Protein AF-A0A0C2DQD8-F1 (afdb_monomer)

Organism: NCBI:txid51022

pLDDT: mean 72.35, std 14.94, range [28.02, 87.94]

Foldseek 3Di:
DPVVVVLVVVVVVLVVVLVLVQLCVVLVVQHFFKWKAWPVVSDIDTDPDDCVRCVVVDDDPPPPDPTDMDMDGDPQRCDPPPAWDKDWDWDADDPGKTKIWIWIDHPPDDIDIDIDIPDPDDDD

InterPro domains:
  IPR003609 PAN/Apple domain [PF00024] (16-76)

Nearest PDB structures (foldseek):
  6v8i-assembly1_FH  TM=5.985E-01  e=4.732E+00  Dubowvirus dv80alpha
  8igd-assembly2_B  TM=4.984E-01  e=1.723E+00  Arabidopsis thaliana
  5efv-assembly1_A  TM=6.093E-01  e=7.611E+00  Dubowvirus dv11
  5efv-assembly1_B  TM=6.100E-01  e=7.611E+00  Dubowvirus dv11

Mean predicted aligned error: 11.31 Å

Solvent-accessible surface area (backbone atoms only — not comparable to full-atom values): 7629 Å² total; per-residue (Å²): 144,64,65,71,64,56,52,55,52,50,54,51,52,52,53,50,49,43,53,48,54,32,60,51,31,48,79,76,72,42,66,38,26,19,36,37,40,32,74,91,75,78,42,66,49,70,32,71,52,38,64,87,80,45,48,91,80,60,75,75,84,54,99,82,65,94,70,70,67,49,78,46,74,44,70,74,80,67,64,83,71,90,61,54,55,76,47,80,45,82,44,77,46,90,92,76,18,44,31,39,39,37,42,40,38,35,84,96,51,79,69,46,75,43,78,48,74,45,78,73,76,77,84,127

Secondary structure (DSSP, 8-state):
--HHHHHHHHHHHHHHHHHHHHHHTTTTT----EEEEETTTTEEEEES--TTT-GGG-----TT-S---EEEE-TTSS--GGGEEEEEEEEE-TTS-EEEEEEEEETTSPPEEEEEE-------

Radius of gyration: 17.54 Å; Cα contacts (8 Å, |Δi|>4): 173; chains: 1; bounding box: 51×31×49 Å

Sequence (124 aa):
MLVFWSELSAFQLFKDECLRVCLSALIRGSRCKSAMHIPGDDQCVISDQDQLSRPDLFVENDAHNTFTVNYFRNTCVDPPQKEGGRLEARLTGFRGGEGILELAQKKGQNPKLLAIMTGLQENK

Structure (mmCIF, N/CA/C/O backbone):
data_AF-A0A0C2DQD8-F1
#
_entry.id   AF-A0A0C2DQD8-F1
#
loop_
_atom_site.group_PDB
_atom_site.id
_atom_site.type_symbol
_atom_site.label_atom_id
_atom_site.label_alt_id
_atom_site.label_comp_id
_atom_site.label_asym_id
_atom_site.label_entity_id
_atom_site.label_seq_id
_atom_site.pdbx_PDB_ins_code
_a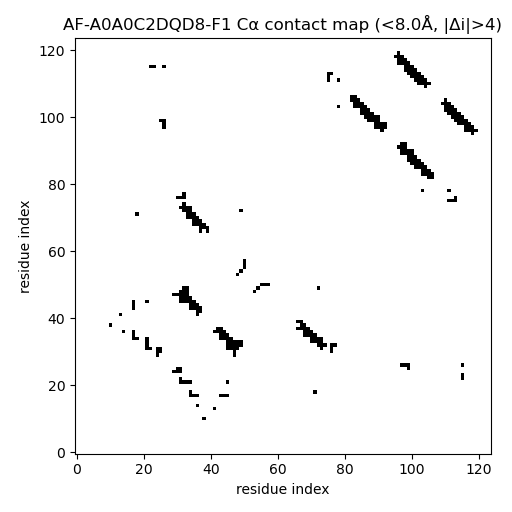tom_site.Cartn_x
_atom_site.Cartn_y
_atom_site.Cartn_z
_atom_site.occupancy
_atom_site.B_iso_or_eq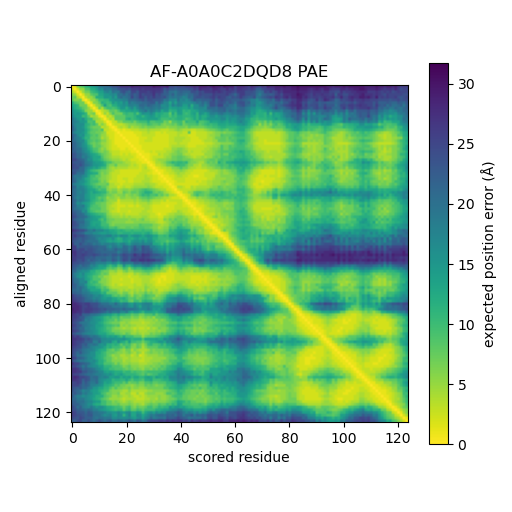uiv
_atom_site.auth_seq_id
_atom_site.auth_comp_id
_atom_site.auth_asym_id
_atom_site.auth_atom_id
_atom_site.pdbx_PDB_model_num
ATOM 1 N N . MET A 1 1 ? 13.982 21.122 -27.698 1.00 32.38 1 MET A N 1
ATOM 2 C CA . MET A 1 1 ? 13.935 21.163 -26.221 1.00 32.38 1 MET A CA 1
ATOM 3 C C . MET A 1 1 ? 12.550 20.695 -25.769 1.00 32.38 1 MET A C 1
ATOM 5 O O . MET A 1 1 ? 11.703 21.518 -25.473 1.00 32.38 1 MET A O 1
ATOM 9 N N . LEU A 1 2 ? 12.277 19.386 -25.844 1.00 36.16 2 LEU A N 1
ATOM 10 C CA . LEU A 1 2 ? 10.973 18.779 -25.492 1.00 36.16 2 LEU A CA 1
ATOM 11 C C . LEU A 1 2 ? 11.110 17.430 -24.753 1.00 36.16 2 LEU A C 1
ATOM 13 O O . LEU A 1 2 ? 10.143 16.967 -24.168 1.00 36.16 2 LEU A O 1
ATOM 17 N N . VAL A 1 3 ? 12.305 16.826 -24.729 1.00 38.34 3 VAL A N 1
ATOM 18 C CA . VAL A 1 3 ? 12.534 15.467 -24.195 1.00 38.34 3 VAL A CA 1
ATOM 19 C C . VAL A 1 3 ? 12.410 15.408 -22.661 1.00 38.34 3 VAL A C 1
ATOM 21 O O . VAL A 1 3 ? 11.874 14.452 -22.113 1.00 38.34 3 VAL A O 1
ATOM 24 N N . PHE A 1 4 ? 12.773 16.494 -21.972 1.00 30.77 4 PHE A N 1
ATOM 25 C CA . PHE A 1 4 ? 12.810 16.545 -20.504 1.00 30.77 4 PHE A CA 1
ATOM 26 C C . PHE A 1 4 ? 11.422 16.481 -19.836 1.00 30.77 4 PHE A C 1
ATOM 28 O O . PHE A 1 4 ? 11.287 15.961 -18.734 1.00 30.77 4 PHE A O 1
ATOM 35 N N . TRP A 1 5 ? 10.371 16.994 -20.488 1.00 28.02 5 TRP A N 1
ATOM 36 C CA . TRP A 1 5 ? 9.011 16.995 -19.924 1.00 28.02 5 TRP A CA 1
ATOM 37 C C . TRP A 1 5 ? 8.295 15.647 -20.107 1.00 28.02 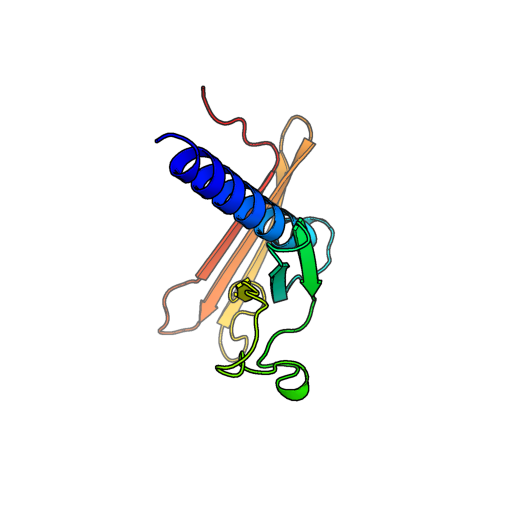5 TRP A C 1
ATOM 39 O O . TRP A 1 5 ? 7.511 15.240 -19.247 1.00 28.02 5 TRP A O 1
ATOM 49 N N . SER A 1 6 ? 8.583 14.925 -21.195 1.00 37.53 6 SER A N 1
ATOM 50 C CA . SER A 1 6 ? 8.069 13.567 -21.419 1.00 37.53 6 SER A CA 1
ATOM 51 C C . SER A 1 6 ? 8.717 12.534 -20.491 1.00 37.53 6 SER A C 1
ATOM 53 O O . SER A 1 6 ? 8.029 11.651 -19.992 1.00 37.53 6 SER A O 1
ATOM 55 N N . GLU A 1 7 ? 10.014 12.668 -20.199 1.00 38.47 7 GLU A N 1
ATOM 56 C CA . GLU A 1 7 ? 10.722 11.764 -19.277 1.00 38.47 7 GLU A CA 1
ATOM 57 C C . GLU A 1 7 ? 10.263 11.952 -17.824 1.00 38.47 7 GLU A C 1
ATOM 59 O O . GLU A 1 7 ? 10.029 10.972 -17.123 1.00 38.47 7 GLU A O 1
ATOM 64 N N . LEU A 1 8 ? 10.036 13.196 -17.386 1.00 46.91 8 LEU A N 1
ATOM 65 C CA . LEU A 1 8 ? 9.489 13.497 -16.055 1.00 46.91 8 LEU A CA 1
ATOM 66 C C . LEU A 1 8 ? 8.073 12.938 -15.849 1.00 46.91 8 LEU A C 1
ATOM 68 O O . LEU A 1 8 ? 7.757 12.444 -14.768 1.00 46.91 8 LEU A O 1
ATOM 72 N N . SER A 1 9 ? 7.222 12.999 -16.877 1.00 47.94 9 SER A N 1
ATOM 73 C CA . SER A 1 9 ? 5.855 12.468 -16.805 1.00 47.94 9 SER A CA 1
ATOM 74 C C . SER A 1 9 ? 5.825 10.940 -16.842 1.00 47.94 9 SER A C 1
ATOM 76 O O . SER A 1 9 ? 5.088 10.351 -16.057 1.00 47.94 9 SER A O 1
ATOM 78 N N . ALA A 1 10 ? 6.665 10.293 -17.656 1.00 53.72 10 ALA A N 1
ATOM 79 C CA . ALA A 1 10 ? 6.822 8.836 -17.652 1.00 53.72 10 ALA A CA 1
ATOM 80 C C . ALA A 1 10 ? 7.391 8.318 -16.319 1.00 53.72 10 ALA A C 1
ATOM 82 O O . ALA A 1 10 ? 6.857 7.369 -15.749 1.00 53.72 10 ALA A O 1
ATOM 83 N N . PHE A 1 11 ? 8.406 8.991 -15.771 1.00 49.75 11 PHE A N 1
ATOM 84 C CA . PHE A 1 11 ? 9.000 8.663 -14.473 1.00 49.75 11 PHE A CA 1
ATOM 85 C C . PHE A 1 11 ? 7.993 8.783 -13.318 1.00 49.75 11 PHE A C 1
ATOM 87 O O . PHE A 1 11 ? 7.959 7.937 -12.421 1.00 49.75 11 PHE A O 1
ATOM 94 N N . GLN A 1 12 ? 7.143 9.814 -13.345 1.00 58.09 12 GLN A N 1
ATOM 95 C CA . GLN A 1 12 ? 6.067 9.986 -12.370 1.00 58.09 12 GLN A CA 1
ATOM 96 C C . GLN A 1 12 ? 4.993 8.893 -12.525 1.00 58.09 12 GLN A C 1
ATOM 98 O O . GLN A 1 12 ? 4.597 8.295 -11.527 1.00 58.09 12 GLN A O 1
ATOM 103 N N . LEU A 1 13 ? 4.595 8.569 -13.762 1.00 58.72 13 LEU A N 1
ATOM 104 C CA . LEU A 1 13 ? 3.618 7.515 -14.055 1.00 58.72 13 LEU A CA 1
ATOM 105 C C . LEU A 1 13 ? 4.086 6.146 -13.535 1.00 58.72 13 LEU A C 1
ATOM 107 O O . LEU A 1 13 ? 3.322 5.429 -12.895 1.00 58.72 13 LEU A O 1
ATOM 111 N N . PHE A 1 14 ? 5.355 5.800 -13.766 1.00 61.06 14 PHE A N 1
ATOM 112 C CA . PHE A 1 14 ? 5.912 4.495 -13.399 1.00 61.06 14 PHE A CA 1
ATOM 113 C C . PHE A 1 14 ? 6.074 4.333 -11.883 1.00 61.06 14 PHE A C 1
ATOM 115 O O . PHE A 1 14 ? 5.777 3.284 -11.304 1.00 61.06 14 PHE A O 1
ATOM 122 N N . LYS A 1 15 ? 6.470 5.417 -11.206 1.00 70.75 15 LYS A N 1
ATOM 123 C CA . LYS A 1 15 ? 6.452 5.504 -9.743 1.00 70.75 15 LYS A CA 1
ATOM 124 C C . LYS A 1 15 ? 5.043 5.266 -9.190 1.00 70.75 15 LYS A C 1
ATOM 126 O O . LYS A 1 15 ? 4.887 4.502 -8.233 1.00 70.75 15 LYS A O 1
ATOM 131 N N . ASP A 1 16 ? 4.036 5.896 -9.786 1.00 76.25 16 ASP A N 1
ATOM 132 C CA . ASP A 1 16 ? 2.646 5.765 -9.355 1.00 76.25 16 ASP A CA 1
ATOM 133 C C . ASP A 1 16 ? 2.114 4.343 -9.604 1.00 76.25 16 ASP A C 1
ATOM 135 O O . ASP A 1 16 ? 1.400 3.796 -8.761 1.00 76.25 16 ASP A O 1
ATOM 139 N N . GLU A 1 17 ? 2.534 3.679 -10.685 1.00 81.88 17 GLU A N 1
ATOM 140 C CA . GLU A 1 17 ? 2.215 2.269 -10.926 1.00 81.88 17 GLU A CA 1
ATOM 141 C C . GLU A 1 17 ? 2.841 1.330 -9.890 1.00 81.88 17 GLU A C 1
ATOM 143 O O . GLU A 1 17 ? 2.141 0.470 -9.347 1.00 81.88 17 GLU A O 1
ATOM 148 N N . CYS A 1 18 ? 4.121 1.515 -9.559 1.00 84.50 18 CYS A N 1
ATOM 149 C CA . CYS A 1 18 ? 4.808 0.700 -8.556 1.00 84.50 18 CYS A CA 1
ATOM 150 C C . CYS A 1 18 ? 4.138 0.821 -7.174 1.00 84.50 18 CYS A C 1
ATOM 152 O O . CYS A 1 18 ? 3.850 -0.178 -6.502 1.00 84.50 18 CYS A O 1
ATOM 154 N N . LEU A 1 19 ? 3.790 2.050 -6.782 1.00 83.62 19 LEU A N 1
ATOM 155 C CA . LEU A 1 19 ? 3.034 2.322 -5.559 1.00 83.62 19 LEU A CA 1
ATOM 156 C C . LEU A 1 19 ? 1.630 1.712 -5.605 1.00 83.62 19 LEU A C 1
ATOM 158 O O . LEU A 1 19 ? 1.194 1.094 -4.630 1.00 83.62 19 LEU A O 1
ATOM 162 N N . ARG A 1 20 ? 0.928 1.827 -6.736 1.00 84.50 20 ARG A N 1
ATOM 163 C CA . ARG A 1 20 ? -0.409 1.255 -6.921 1.00 84.50 20 ARG A CA 1
ATOM 164 C C . ARG A 1 20 ? -0.401 -0.260 -6.756 1.00 84.50 20 ARG A C 1
ATOM 166 O O . ARG A 1 20 ? -1.289 -0.793 -6.090 1.00 84.50 20 ARG A O 1
ATOM 173 N N . VAL A 1 21 ? 0.587 -0.956 -7.321 1.00 85.69 21 VAL A N 1
ATOM 174 C CA . VAL A 1 21 ? 0.732 -2.415 -7.183 1.00 85.69 21 VAL A CA 1
ATOM 175 C C . VAL A 1 21 ? 0.982 -2.798 -5.724 1.00 85.69 21 VAL A C 1
ATOM 177 O O . VAL A 1 21 ? 0.304 -3.686 -5.205 1.00 85.69 21 VAL A O 1
ATOM 180 N N . CYS A 1 22 ? 1.883 -2.086 -5.042 1.00 87.75 22 CYS A N 1
ATOM 181 C CA . CYS A 1 22 ? 2.152 -2.281 -3.618 1.00 87.75 22 CYS A CA 1
ATOM 182 C C . CYS A 1 22 ? 0.882 -2.114 -2.762 1.00 87.75 22 CYS A C 1
ATOM 184 O O . CYS A 1 22 ? 0.547 -2.990 -1.967 1.00 87.75 22 CYS A O 1
ATOM 186 N N . LEU A 1 23 ? 0.118 -1.035 -2.953 1.00 85.12 23 LEU A N 1
ATOM 187 C CA . LEU A 1 23 ? -1.118 -0.791 -2.199 1.00 85.12 23 LEU A CA 1
ATOM 188 C C . LEU A 1 23 ? -2.211 -1.822 -2.522 1.00 85.12 23 LEU A C 1
ATOM 190 O O . LEU A 1 23 ? -2.889 -2.318 -1.623 1.00 85.12 23 LEU A O 1
ATOM 194 N N . SER A 1 24 ? -2.344 -2.208 -3.791 1.00 83.81 24 SER A N 1
ATOM 195 C CA . SER A 1 24 ? -3.346 -3.187 -4.237 1.00 83.81 24 SER A CA 1
ATOM 196 C C . SER A 1 24 ? -3.107 -4.591 -3.677 1.00 83.81 24 SER A C 1
ATOM 198 O O . SER A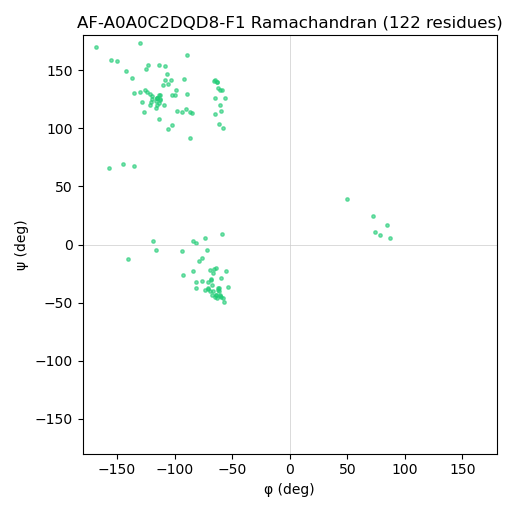 1 24 ? -4.047 -5.383 -3.600 1.00 83.81 24 SER A O 1
ATOM 200 N N . ALA A 1 25 ? -1.881 -4.906 -3.248 1.00 84.44 25 ALA A N 1
ATOM 201 C CA . ALA A 1 25 ? -1.570 -6.156 -2.559 1.00 84.44 25 ALA A CA 1
ATOM 202 C C . ALA A 1 25 ? -2.481 -6.370 -1.335 1.00 84.44 25 ALA A C 1
ATOM 204 O O . ALA A 1 25 ? -2.950 -7.487 -1.108 1.00 84.44 25 ALA A O 1
ATOM 205 N N . LEU A 1 26 ? -2.829 -5.288 -0.621 1.00 82.81 26 LEU A N 1
ATOM 206 C CA . LEU A 1 26 ? -3.661 -5.358 0.582 1.00 82.81 26 LEU A CA 1
ATOM 207 C C . LEU A 1 26 ? -5.060 -5.906 0.284 1.00 82.81 26 LEU A C 1
ATOM 209 O O . LEU A 1 26 ? -5.580 -6.705 1.060 1.00 82.81 26 LEU A O 1
ATOM 213 N N . ILE A 1 27 ? -5.636 -5.542 -0.866 1.00 80.38 27 ILE A N 1
ATOM 214 C CA . ILE A 1 27 ? -6.937 -6.056 -1.327 1.00 80.38 27 ILE A CA 1
ATOM 215 C C . ILE A 1 27 ? -6.877 -7.572 -1.531 1.00 80.38 27 ILE A C 1
ATOM 217 O O . ILE A 1 27 ? -7.808 -8.290 -1.180 1.00 80.38 27 ILE A O 1
ATOM 221 N N . ARG A 1 28 ? -5.742 -8.073 -2.025 1.00 80.25 28 ARG A N 1
ATOM 222 C CA . ARG A 1 28 ? -5.498 -9.501 -2.271 1.00 80.25 28 ARG A CA 1
ATOM 223 C C . ARG A 1 28 ? -5.082 -10.273 -1.013 1.00 80.25 28 ARG A C 1
ATOM 225 O O . ARG A 1 28 ? -4.827 -11.470 -1.094 1.00 80.25 28 ARG A O 1
ATOM 232 N N . GLY A 1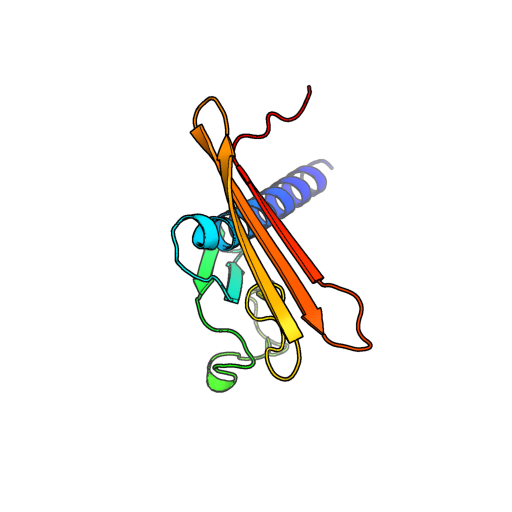 29 ? -5.009 -9.607 0.141 1.00 76.12 29 GLY A N 1
ATOM 233 C CA . GLY A 1 29 ? -4.654 -10.213 1.424 1.00 76.12 29 GLY A CA 1
ATOM 234 C C . GLY A 1 29 ? -3.154 -10.282 1.718 1.00 76.12 29 GLY A C 1
ATOM 235 O O . GLY A 1 29 ? -2.777 -10.837 2.749 1.00 76.12 29 GLY A O 1
ATOM 236 N N . SER A 1 30 ? -2.293 -9.708 0.873 1.00 81.25 30 SER A N 1
ATOM 237 C CA . SER A 1 30 ? -0.857 -9.581 1.143 1.00 81.25 30 SER A CA 1
ATOM 238 C C . SER A 1 30 ? -0.503 -8.155 1.566 1.00 81.25 30 SER A C 1
ATOM 240 O O . SER A 1 30 ? -1.048 -7.174 1.071 1.00 81.25 30 SER A O 1
ATOM 242 N N . ARG A 1 31 ? 0.407 -8.000 2.530 1.00 83.44 31 ARG A N 1
ATOM 243 C CA . ARG A 1 31 ? 0.798 -6.672 3.025 1.00 83.44 31 ARG A CA 1
ATOM 244 C C . ARG A 1 31 ? 2.083 -6.236 2.350 1.00 83.44 31 ARG A C 1
ATOM 246 O O . ARG A 1 31 ? 3.126 -6.821 2.598 1.00 83.44 31 ARG A O 1
ATOM 253 N N . CYS A 1 32 ? 2.012 -5.179 1.555 1.00 87.25 32 CYS A N 1
ATOM 254 C CA . CYS A 1 32 ? 3.206 -4.499 1.079 1.00 87.25 32 CYS A CA 1
ATOM 255 C C . CYS A 1 32 ? 3.637 -3.444 2.107 1.00 87.25 32 CYS A C 1
ATOM 257 O O . CYS A 1 32 ? 2.904 -2.477 2.350 1.00 87.25 32 CYS A O 1
ATOM 259 N N . LYS A 1 33 ? 4.806 -3.641 2.726 1.00 87.19 33 LYS A N 1
ATOM 260 C CA . LYS A 1 33 ? 5.425 -2.684 3.657 1.00 87.19 33 LYS A CA 1
ATOM 261 C C . LYS A 1 33 ? 6.388 -1.734 2.952 1.00 87.19 33 LYS A C 1
ATOM 263 O O . LYS A 1 33 ? 6.562 -0.608 3.421 1.00 87.19 33 LYS A O 1
ATOM 268 N N . SER A 1 34 ? 6.976 -2.136 1.829 1.00 86.38 34 SER A N 1
ATOM 269 C CA . SER A 1 34 ? 7.844 -1.262 1.044 1.00 86.38 34 SER A CA 1
ATOM 270 C C . SER A 1 34 ? 7.839 -1.570 -0.452 1.00 86.38 34 SER A C 1
ATOM 272 O O . SER A 1 34 ? 7.487 -2.670 -0.875 1.00 86.38 34 SER A O 1
ATOM 274 N N . ALA A 1 35 ? 8.218 -0.573 -1.250 1.00 87.06 35 ALA A N 1
ATOM 275 C CA . ALA A 1 35 ? 8.395 -0.677 -2.690 1.00 87.06 35 ALA A CA 1
ATOM 276 C C . ALA A 1 35 ? 9.670 0.060 -3.122 1.00 87.06 35 ALA A C 1
ATOM 278 O O . ALA A 1 35 ? 10.002 1.113 -2.577 1.00 87.06 35 ALA A O 1
ATOM 279 N N . MET A 1 36 ? 10.374 -0.479 -4.110 1.00 84.38 36 MET A N 1
ATOM 280 C CA . MET A 1 36 ? 11.569 0.101 -4.713 1.00 84.38 36 MET A CA 1
ATOM 281 C C . MET A 1 36 ? 11.351 0.244 -6.212 1.00 84.38 36 MET A C 1
ATOM 283 O O . MET A 1 36 ? 10.938 -0.710 -6.867 1.00 84.38 36 MET A O 1
ATOM 287 N N . HIS A 1 37 ? 11.645 1.424 -6.748 1.00 82.56 37 HIS A N 1
ATOM 288 C CA . HIS A 1 37 ? 11.618 1.697 -8.179 1.00 82.56 37 HIS A CA 1
ATOM 289 C C . HIS A 1 37 ? 13.036 1.973 -8.686 1.00 82.56 37 HIS A C 1
ATOM 291 O O . HIS A 1 37 ? 13.693 2.903 -8.203 1.00 82.56 37 HIS A O 1
ATOM 297 N N . ILE A 1 38 ? 13.480 1.168 -9.653 1.00 81.06 38 ILE A N 1
ATOM 298 C CA . ILE A 1 38 ? 14.784 1.251 -10.318 1.00 81.06 38 ILE A CA 1
ATOM 299 C C . ILE A 1 38 ? 14.549 1.834 -11.721 1.00 81.06 38 ILE A C 1
ATOM 301 O O . ILE A 1 38 ? 14.155 1.093 -12.619 1.00 81.06 38 ILE A O 1
ATOM 305 N N . PRO A 1 39 ? 14.788 3.141 -11.937 1.00 71.12 39 PRO A N 1
ATOM 306 C CA . PRO A 1 39 ? 14.508 3.811 -13.207 1.00 71.12 39 PRO A CA 1
ATOM 307 C C . PRO A 1 39 ? 15.435 3.369 -14.341 1.00 71.12 39 PRO A C 1
ATOM 309 O O . PRO A 1 39 ? 15.108 3.566 -15.499 1.00 71.12 39 PRO A O 1
ATOM 312 N N . GLY A 1 40 ? 16.611 2.817 -14.020 1.00 72.12 40 GLY A N 1
ATOM 313 C CA . GLY A 1 40 ? 17.557 2.340 -15.032 1.00 72.12 40 GLY A CA 1
ATOM 314 C C . GLY A 1 40 ? 17.065 1.106 -15.793 1.00 72.12 40 GLY A C 1
ATOM 315 O O . GLY A 1 40 ? 17.401 0.955 -16.961 1.00 72.12 40 GLY A O 1
ATOM 316 N N . ASP A 1 41 ? 16.248 0.272 -15.142 1.00 72.50 41 ASP A N 1
ATOM 317 C CA . ASP A 1 41 ? 15.767 -1.008 -15.678 1.00 72.50 41 ASP A CA 1
ATOM 318 C C . ASP A 1 41 ? 14.231 -1.062 -15.8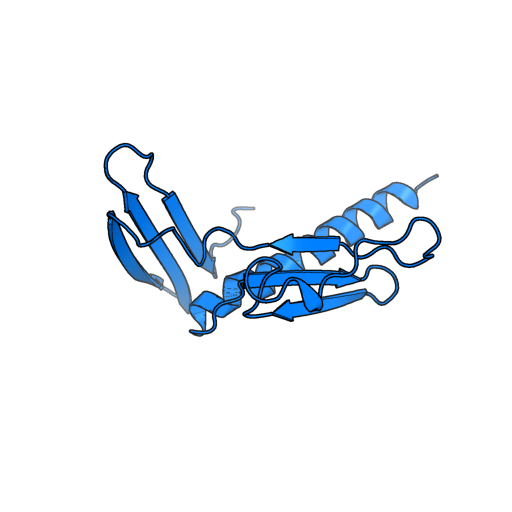09 1.00 72.50 41 ASP A C 1
ATOM 320 O O . ASP A 1 41 ? 13.682 -2.110 -16.147 1.00 72.50 41 ASP A O 1
ATOM 324 N N . ASP A 1 42 ? 13.527 0.036 -15.498 1.00 73.69 42 ASP A N 1
ATOM 325 C CA . ASP A 1 42 ? 12.059 0.102 -15.390 1.00 73.69 42 ASP A CA 1
ATOM 326 C C . ASP A 1 42 ? 11.474 -1.021 -14.507 1.00 73.69 42 ASP A C 1
ATOM 328 O O . ASP A 1 42 ? 10.431 -1.620 -14.788 1.00 73.69 42 ASP A O 1
ATOM 332 N N . GLN A 1 43 ? 12.165 -1.333 -13.404 1.00 79.88 43 GLN A N 1
ATOM 333 C CA . GLN A 1 43 ? 11.780 -2.406 -12.487 1.00 79.88 43 GLN A CA 1
ATOM 334 C C . GLN A 1 43 ? 11.179 -1.870 -11.187 1.00 79.88 43 GLN A C 1
ATOM 336 O O . GLN A 1 43 ? 11.679 -0.925 -10.570 1.00 79.88 43 GLN A O 1
ATOM 341 N N . CYS A 1 44 ? 10.108 -2.533 -10.742 1.00 84.69 44 CYS A N 1
ATOM 342 C CA . CYS A 1 44 ? 9.479 -2.321 -9.443 1.00 84.69 44 CYS A CA 1
ATOM 343 C C . CYS A 1 44 ? 9.618 -3.581 -8.585 1.00 84.69 44 CYS A C 1
ATOM 345 O O . CYS A 1 44 ? 9.203 -4.669 -8.988 1.00 84.69 44 CYS A O 1
ATOM 347 N N . VAL A 1 45 ? 10.156 -3.425 -7.378 1.00 84.88 45 VAL A N 1
ATOM 348 C CA . VAL A 1 45 ? 10.290 -4.497 -6.387 1.00 84.88 45 VAL A CA 1
ATOM 349 C C . VAL A 1 45 ? 9.425 -4.146 -5.183 1.00 84.88 45 VAL A C 1
ATOM 351 O O . VAL A 1 45 ? 9.628 -3.110 -4.559 1.00 84.88 45 VAL A O 1
ATOM 354 N N . ILE A 1 46 ? 8.457 -4.998 -4.845 1.00 87.75 46 ILE A N 1
ATOM 355 C CA . ILE A 1 46 ? 7.600 -4.839 -3.659 1.00 87.75 46 ILE A CA 1
ATOM 356 C C . ILE A 1 46 ? 7.981 -5.857 -2.583 1.00 87.75 46 ILE A C 1
ATOM 358 O O . ILE A 1 46 ? 8.378 -6.976 -2.900 1.00 87.75 46 ILE A O 1
ATOM 362 N N . SER A 1 47 ? 7.844 -5.482 -1.313 1.00 84.38 47 SER A N 1
ATOM 363 C CA . SER A 1 47 ? 8.212 -6.333 -0.180 1.00 84.38 47 SER A CA 1
ATOM 364 C C . SER A 1 47 ? 7.239 -6.194 0.992 1.00 84.38 47 SER A C 1
ATOM 366 O O . SER A 1 47 ? 6.655 -5.133 1.232 1.00 84.38 47 SER A O 1
ATOM 368 N N . ASP A 1 48 ? 7.077 -7.278 1.750 1.00 85.25 48 ASP A N 1
ATOM 369 C CA . ASP A 1 48 ? 6.362 -7.329 3.030 1.00 85.25 48 ASP A CA 1
ATOM 370 C C . ASP A 1 48 ? 7.244 -6.912 4.223 1.00 85.25 48 ASP A C 1
ATOM 372 O O . ASP A 1 48 ? 6.795 -6.907 5.373 1.00 85.25 48 ASP A O 1
ATOM 376 N N . GLN A 1 49 ? 8.483 -6.507 3.941 1.00 81.62 49 GLN A N 1
ATOM 377 C CA . GLN A 1 49 ? 9.463 -5.995 4.890 1.00 81.62 49 GLN A CA 1
ATOM 378 C C . GLN A 1 49 ? 9.769 -4.520 4.611 1.00 81.62 49 GLN A C 1
ATOM 380 O O . GLN A 1 49 ? 9.617 -4.023 3.496 1.00 81.62 49 GLN A O 1
ATOM 385 N N . ASP A 1 50 ? 10.194 -3.803 5.646 1.00 79.00 50 ASP A N 1
ATOM 386 C CA . ASP A 1 50 ? 10.721 -2.440 5.571 1.00 79.00 50 ASP A CA 1
ATOM 387 C C . ASP A 1 50 ? 12.063 -2.311 6.313 1.00 79.00 50 ASP A C 1
ATOM 389 O O . ASP A 1 50 ? 12.508 -3.227 7.013 1.00 79.00 50 ASP A O 1
ATOM 393 N N . GLN A 1 51 ? 12.684 -1.138 6.190 1.00 74.56 51 GLN A N 1
ATOM 394 C CA . GLN A 1 51 ? 13.944 -0.780 6.849 1.00 74.56 51 GLN A CA 1
ATOM 395 C C . GLN A 1 51 ? 13.923 -0.931 8.381 1.00 74.56 51 GLN A C 1
ATOM 397 O O . GLN A 1 51 ? 14.976 -1.088 8.986 1.00 74.56 51 GLN A O 1
ATOM 402 N N . LEU A 1 52 ? 12.752 -0.910 9.031 1.00 74.44 52 LEU A N 1
ATOM 403 C CA . LEU A 1 52 ? 12.664 -1.155 10.474 1.00 74.44 52 LE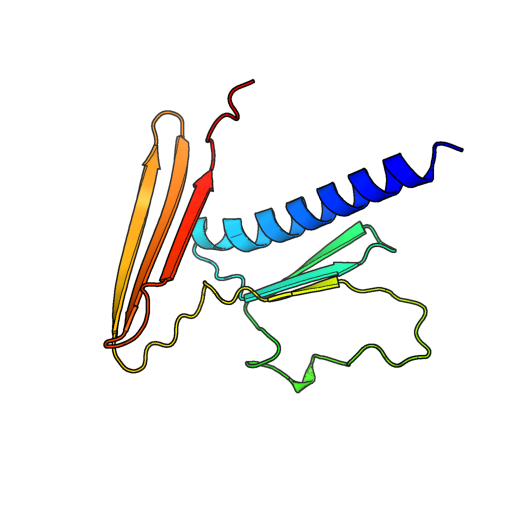U A CA 1
ATOM 404 C C . LEU A 1 52 ? 12.691 -2.649 10.794 1.00 74.44 52 LEU A C 1
ATOM 406 O O . LEU A 1 52 ? 13.263 -3.053 11.801 1.00 74.44 52 LEU A O 1
ATOM 410 N N . SER A 1 53 ? 12.050 -3.462 9.956 1.00 72.38 53 SER A N 1
ATOM 411 C CA . SER A 1 53 ? 12.006 -4.915 10.130 1.00 72.38 53 SER A CA 1
ATOM 412 C C . SER A 1 53 ? 13.307 -5.617 9.731 1.00 72.38 53 SER A C 1
ATOM 414 O O . SER A 1 53 ? 13.632 -6.655 10.304 1.00 72.38 53 SER A O 1
ATOM 416 N N . ARG A 1 54 ? 14.039 -5.071 8.751 1.00 67.94 54 ARG A N 1
ATOM 417 C CA . ARG A 1 54 ? 15.281 -5.638 8.207 1.00 67.94 54 ARG A CA 1
ATOM 418 C C . ARG A 1 54 ? 16.263 -4.528 7.815 1.00 67.94 54 ARG A C 1
ATOM 420 O O . ARG A 1 54 ? 16.502 -4.338 6.624 1.00 67.94 54 ARG A O 1
ATOM 427 N N . PRO A 1 55 ? 16.831 -3.790 8.785 1.00 68.62 55 PRO A N 1
ATOM 428 C CA . PRO A 1 55 ? 17.774 -2.706 8.497 1.00 68.62 55 PRO A CA 1
ATOM 429 C C . PRO A 1 55 ? 19.018 -3.198 7.740 1.00 68.62 55 PRO A C 1
ATOM 431 O O . PRO A 1 55 ? 19.561 -2.469 6.921 1.00 68.62 55 PRO A O 1
ATOM 434 N N . ASP A 1 56 ? 19.405 -4.459 7.939 1.00 61.91 56 ASP A N 1
ATOM 435 C CA . ASP A 1 56 ? 20.587 -5.108 7.353 1.00 61.91 56 ASP A CA 1
ATOM 436 C C . ASP A 1 56 ? 20.552 -5.231 5.818 1.00 61.91 56 ASP A C 1
ATOM 438 O O . ASP A 1 56 ? 21.585 -5.448 5.191 1.00 61.91 56 ASP A O 1
ATOM 442 N N . LEU A 1 57 ? 19.365 -5.138 5.208 1.00 62.31 57 LEU A N 1
ATOM 443 C CA . LEU A 1 57 ? 19.180 -5.222 3.754 1.00 62.31 57 LEU A CA 1
ATOM 444 C C . LEU A 1 57 ? 19.178 -3.845 3.078 1.00 62.31 57 LEU A C 1
ATOM 446 O O . LEU A 1 57 ? 19.124 -3.764 1.852 1.00 62.31 57 LEU A O 1
ATOM 450 N N . PHE A 1 58 ? 19.220 -2.768 3.864 1.00 63.34 58 PHE A N 1
ATOM 451 C CA . PHE A 1 58 ? 19.195 -1.403 3.365 1.00 63.34 58 PHE A CA 1
ATOM 452 C C . PHE A 1 58 ? 20.596 -0.811 3.407 1.00 63.34 58 PHE A C 1
ATOM 454 O O . PHE A 1 58 ? 21.089 -0.407 4.457 1.00 63.34 58 PHE A O 1
ATOM 461 N N . VAL A 1 59 ? 21.221 -0.746 2.237 1.00 61.22 59 VAL A N 1
ATOM 462 C CA . VAL A 1 59 ? 22.469 -0.014 2.032 1.00 61.22 59 VAL A CA 1
ATOM 463 C C . VAL A 1 59 ? 22.088 1.407 1.623 1.00 61.22 59 VAL A C 1
ATOM 465 O O . VAL A 1 59 ? 21.407 1.600 0.615 1.00 61.22 59 VAL A O 1
ATOM 468 N N . GLU A 1 60 ? 22.450 2.400 2.440 1.00 57.19 60 GLU A N 1
ATOM 469 C CA . GLU A 1 60 ? 22.347 3.802 2.028 1.00 57.19 60 GLU A CA 1
ATOM 470 C C . GLU A 1 60 ? 23.203 3.998 0.783 1.00 57.19 60 GLU A C 1
ATOM 472 O O . GLU A 1 60 ? 24.335 3.525 0.744 1.00 57.19 60 GLU A O 1
ATOM 477 N N . ASN A 1 61 ? 22.626 4.658 -0.223 1.00 52.84 61 ASN A N 1
ATOM 478 C CA . ASN A 1 61 ? 23.253 4.879 -1.518 1.00 52.84 61 ASN A CA 1
ATOM 479 C C . ASN A 1 61 ? 24.577 5.619 -1.286 1.00 52.84 61 ASN A C 1
ATOM 481 O O . ASN A 1 61 ? 24.611 6.817 -0.996 1.00 52.84 61 ASN A O 1
ATOM 485 N N . ASP A 1 62 ? 25.662 4.864 -1.309 1.00 47.75 62 ASP A N 1
ATOM 486 C CA . ASP A 1 62 ? 27.013 5.330 -1.129 1.00 47.75 62 ASP A CA 1
ATOM 487 C C . ASP A 1 62 ? 27.306 6.329 -2.246 1.00 47.75 62 ASP A C 1
ATOM 489 O O . ASP A 1 62 ? 26.988 6.099 -3.412 1.00 47.75 62 ASP A O 1
ATOM 493 N N . ALA A 1 63 ? 27.879 7.478 -1.874 1.00 49.62 63 ALA A N 1
ATOM 494 C CA . ALA A 1 63 ? 28.037 8.687 -2.693 1.00 49.62 63 ALA A CA 1
ATOM 495 C C . ALA A 1 63 ? 28.846 8.514 -4.005 1.00 49.62 63 ALA A C 1
ATOM 497 O O . ALA A 1 63 ? 29.170 9.495 -4.673 1.00 49.62 63 ALA A O 1
ATOM 498 N N . HIS A 1 64 ? 29.169 7.275 -4.375 1.00 51.91 64 HIS A N 1
ATOM 499 C CA . HIS A 1 64 ? 29.891 6.863 -5.569 1.00 51.91 64 HIS A CA 1
ATOM 500 C C . HIS A 1 64 ? 29.074 5.991 -6.539 1.00 51.91 64 HIS A C 1
ATOM 502 O O . HIS A 1 64 ? 29.581 5.697 -7.621 1.00 51.91 64 HIS A O 1
ATOM 508 N N . ASN A 1 65 ? 27.837 5.595 -6.212 1.00 49.72 65 ASN A N 1
ATOM 509 C CA . ASN A 1 65 ? 27.070 4.673 -7.048 1.00 49.72 65 ASN A CA 1
ATOM 510 C C . ASN A 1 65 ? 26.213 5.368 -8.119 1.00 49.72 65 ASN A C 1
ATOM 512 O O . ASN A 1 65 ? 25.417 6.271 -7.874 1.00 49.72 65 ASN A O 1
ATOM 516 N N . THR A 1 66 ? 26.368 4.874 -9.343 1.00 53.56 66 THR A N 1
ATOM 517 C CA . THR A 1 66 ? 25.696 5.251 -10.596 1.00 53.56 66 THR A CA 1
ATOM 518 C C . THR A 1 66 ? 24.236 4.783 -10.686 1.00 53.56 66 THR A C 1
ATOM 520 O O . THR A 1 66 ? 23.601 4.968 -11.722 1.00 53.56 66 THR A O 1
ATOM 523 N N . PHE A 1 67 ? 23.680 4.207 -9.615 1.00 57.25 67 PHE A N 1
ATOM 524 C CA . PHE A 1 67 ? 22.348 3.604 -9.589 1.00 57.25 67 PHE A CA 1
ATOM 525 C C . PHE A 1 67 ? 21.400 4.389 -8.675 1.00 57.25 67 PHE A C 1
ATOM 527 O O . PHE A 1 67 ? 21.493 4.367 -7.447 1.00 57.25 67 PHE A O 1
ATOM 534 N N . THR A 1 68 ? 20.452 5.104 -9.280 1.00 66.69 68 THR A N 1
ATOM 535 C CA . THR A 1 68 ? 19.402 5.822 -8.550 1.00 66.69 68 THR A CA 1
ATOM 536 C C . THR A 1 68 ? 18.263 4.854 -8.248 1.00 66.69 68 THR A C 1
ATOM 538 O O . THR A 1 68 ? 17.585 4.409 -9.163 1.00 66.69 68 THR A O 1
ATOM 541 N N . VAL A 1 69 ? 18.027 4.518 -6.980 1.00 74.62 69 VAL A N 1
ATOM 542 C CA . VAL A 1 69 ? 16.873 3.698 -6.572 1.00 74.62 69 VAL A CA 1
ATOM 543 C C . VAL A 1 69 ? 15.939 4.552 -5.728 1.00 74.62 69 VAL A C 1
ATOM 545 O O . VAL A 1 69 ? 16.365 5.187 -4.766 1.00 74.62 69 VAL A O 1
ATOM 548 N N . ASN A 1 70 ? 14.654 4.571 -6.078 1.00 78.31 70 ASN A N 1
ATOM 549 C CA . ASN A 1 70 ? 13.636 5.264 -5.297 1.00 78.31 70 ASN A CA 1
ATOM 550 C C . ASN A 1 70 ? 12.996 4.279 -4.326 1.00 78.31 70 ASN A C 1
ATOM 552 O O . ASN A 1 70 ? 12.311 3.350 -4.751 1.00 78.31 70 ASN A O 1
ATOM 556 N N . TYR A 1 71 ? 13.199 4.491 -3.031 1.00 81.75 71 TYR A N 1
ATOM 557 C CA . TYR A 1 71 ? 12.601 3.670 -1.987 1.00 81.75 71 TYR A CA 1
ATOM 558 C C . TYR A 1 71 ? 11.353 4.331 -1.396 1.00 81.75 71 TYR A C 1
ATOM 560 O O . TYR A 1 71 ? 11.364 5.506 -1.025 1.00 81.75 71 TYR A O 1
ATOM 568 N N . PHE A 1 72 ? 10.286 3.549 -1.258 1.00 84.00 72 PHE A N 1
ATOM 569 C CA . PHE A 1 72 ? 9.014 3.956 -0.681 1.00 84.00 72 PHE A CA 1
ATOM 570 C C . PHE A 1 72 ? 8.625 3.015 0.450 1.00 84.00 72 PHE A C 1
ATOM 572 O O . PHE A 1 72 ? 8.628 1.794 0.302 1.00 84.00 72 PHE A O 1
ATOM 579 N N . ARG A 1 73 ? 8.218 3.588 1.581 1.00 84.25 73 ARG A N 1
ATOM 580 C CA . ARG A 1 73 ? 7.753 2.834 2.745 1.00 84.25 73 ARG A CA 1
ATOM 581 C C . ARG A 1 73 ? 6.268 3.071 2.986 1.00 84.25 73 ARG A C 1
ATOM 583 O O . ARG A 1 73 ? 5.826 4.211 3.123 1.00 84.25 73 ARG A O 1
ATOM 590 N N . ASN A 1 74 ? 5.513 1.987 3.121 1.00 82.19 74 ASN A N 1
ATOM 591 C CA . ASN A 1 74 ? 4.097 2.021 3.451 1.00 82.19 74 ASN A CA 1
ATOM 592 C C . ASN A 1 74 ? 3.900 2.070 4.972 1.00 82.19 74 ASN A C 1
ATOM 594 O O . ASN A 1 74 ? 3.814 1.052 5.658 1.00 82.19 74 ASN A O 1
ATOM 598 N N . THR A 1 75 ? 3.809 3.283 5.509 1.00 76.81 75 THR A N 1
ATOM 599 C CA . THR A 1 75 ? 3.604 3.509 6.951 1.00 76.81 75 THR A CA 1
ATOM 600 C C . THR A 1 75 ? 2.166 3.261 7.415 1.00 76.81 75 THR A C 1
ATOM 602 O O . THR A 1 75 ? 1.915 3.200 8.619 1.00 76.81 75 THR A O 1
ATOM 605 N N . CYS A 1 76 ? 1.223 3.107 6.485 1.00 73.62 76 CYS A N 1
ATOM 606 C CA . CYS A 1 76 ? -0.192 2.924 6.789 1.00 73.62 76 CYS A CA 1
ATOM 607 C C . CYS A 1 76 ? -0.556 1.466 7.107 1.00 73.62 76 CYS A C 1
ATOM 609 O O . CYS A 1 76 ? -1.549 1.240 7.787 1.00 73.62 76 CYS A O 1
ATOM 611 N N . VAL A 1 77 ? 0.239 0.487 6.654 1.00 74.75 77 VAL A N 1
ATOM 612 C CA . VAL A 1 77 ? -0.089 -0.950 6.778 1.00 74.75 77 VAL A CA 1
ATOM 613 C C . VAL A 1 77 ? 0.190 -1.541 8.168 1.00 74.75 77 VAL A C 1
ATOM 615 O O . VAL A 1 77 ? -0.270 -2.639 8.488 1.00 74.75 77 VAL A O 1
ATOM 618 N N . ASP A 1 78 ? 0.951 -0.826 9.000 1.00 69.81 78 ASP A N 1
ATOM 619 C CA . ASP A 1 78 ? 1.344 -1.267 10.342 1.00 69.81 78 ASP A CA 1
ATOM 620 C C . ASP A 1 78 ? 1.187 -0.124 11.367 1.00 69.81 78 ASP A C 1
ATOM 622 O O . ASP A 1 78 ? 2.170 0.442 11.860 1.00 69.81 78 ASP A O 1
ATOM 626 N N . PRO A 1 79 ? -0.057 0.310 11.654 1.00 64.31 79 PRO A N 1
ATOM 627 C CA . PRO A 1 79 ? -0.294 1.353 12.640 1.00 64.31 79 PRO A CA 1
ATOM 628 C C . PRO A 1 79 ? 0.129 0.857 14.035 1.00 64.31 79 PRO A C 1
ATOM 630 O O . PRO A 1 79 ? -0.111 -0.302 14.373 1.00 64.31 79 PRO A O 1
ATOM 633 N N . PRO A 1 80 ? 0.739 1.712 14.878 1.00 60.03 80 PRO A N 1
ATOM 634 C CA . PRO A 1 80 ? 1.273 1.299 16.173 1.00 60.03 80 PRO A CA 1
ATOM 635 C C . PRO A 1 80 ? 0.162 0.753 17.087 1.00 60.03 80 PRO A C 1
ATOM 637 O O . PRO A 1 80 ? -0.609 1.511 17.671 1.00 60.03 80 PRO A O 1
ATOM 640 N N . GLN A 1 81 ? 0.106 -0.575 17.231 1.00 57.50 81 GLN A N 1
ATOM 641 C CA . GLN A 1 81 ? -0.969 -1.322 17.906 1.00 57.50 81 GLN A CA 1
ATOM 642 C C . GLN A 1 81 ? -1.002 -1.181 19.435 1.00 57.50 81 GLN A C 1
ATOM 644 O O . GLN A 1 81 ? -1.894 -1.724 20.076 1.00 57.50 81 GLN A O 1
ATOM 649 N N . LYS A 1 82 ? -0.038 -0.491 20.055 1.00 58.88 82 LYS A N 1
ATOM 650 C CA . LYS A 1 82 ? 0.206 -0.676 21.493 1.00 58.88 82 LYS A CA 1
ATOM 651 C C . LYS A 1 82 ? -0.937 -0.195 22.404 1.00 58.88 82 LYS A C 1
ATOM 653 O O . LYS A 1 82 ? -1.047 -0.729 23.496 1.00 58.88 82 LYS A O 1
ATOM 658 N N . GLU A 1 83 ? -1.789 0.754 21.985 1.00 59.09 83 GLU A N 1
ATOM 659 C CA . GLU A 1 83 ? -2.878 1.308 22.825 1.00 59.09 83 GLU A CA 1
ATOM 660 C C . GLU A 1 83 ? -4.023 1.934 21.986 1.00 59.09 83 GLU A C 1
ATOM 662 O O . GLU A 1 83 ? -4.220 3.153 21.996 1.00 59.09 83 GLU A O 1
ATOM 667 N N . GLY A 1 84 ? -4.765 1.143 21.204 1.00 70.94 84 GLY A N 1
ATOM 668 C CA . GLY A 1 84 ? -5.815 1.697 20.339 1.00 70.94 84 GLY A CA 1
ATOM 669 C C . GLY A 1 84 ? -6.764 0.678 19.714 1.00 70.94 84 GLY A C 1
ATOM 670 O O . GLY A 1 84 ? -6.531 -0.525 19.776 1.00 70.94 84 GLY A O 1
ATOM 671 N N . GLY A 1 85 ? -7.841 1.180 19.109 1.00 79.75 85 GLY A N 1
ATOM 672 C CA . GLY A 1 85 ? -8.784 0.387 18.319 1.00 79.75 85 GLY A CA 1
ATOM 673 C C . GLY A 1 85 ? -8.401 0.376 16.839 1.00 79.75 85 GLY A C 1
ATOM 674 O O . GLY A 1 85 ? -7.953 1.394 16.304 1.00 79.75 85 GLY A O 1
ATOM 675 N N . ARG A 1 86 ? -8.593 -0.771 16.178 1.00 82.31 86 ARG A N 1
ATOM 676 C CA . ARG A 1 86 ? -8.450 -0.935 14.725 1.00 82.31 86 ARG A CA 1
ATOM 677 C C . ARG A 1 86 ? -9.767 -1.431 14.138 1.00 82.31 86 ARG A C 1
ATOM 679 O O . ARG A 1 86 ? -10.309 -2.424 14.612 1.00 82.31 86 ARG A O 1
ATOM 686 N N . LEU A 1 87 ? -10.239 -0.760 13.095 1.00 85.12 87 LEU A N 1
ATOM 687 C CA . LEU A 1 87 ? -11.360 -1.179 12.263 1.00 85.12 87 LEU A CA 1
ATOM 688 C C . LEU A 1 87 ? -10.832 -1.446 10.852 1.00 85.12 87 LEU A C 1
ATOM 690 O O . LEU A 1 87 ? -10.198 -0.573 10.269 1.00 85.12 87 LEU A O 1
ATOM 694 N N . GLU A 1 88 ? -11.096 -2.632 10.314 1.00 86.69 88 GLU A N 1
ATOM 695 C CA . GLU A 1 88 ? -10.871 -2.972 8.905 1.00 86.69 88 GLU A CA 1
ATOM 696 C C . GLU A 1 88 ? -12.238 -3.266 8.282 1.00 86.69 88 GLU A C 1
ATOM 698 O O . GLU A 1 88 ? -12.976 -4.120 8.772 1.00 86.69 88 GLU A O 1
ATOM 703 N N . ALA A 1 89 ? -12.587 -2.546 7.220 1.00 87.75 89 ALA A N 1
ATOM 704 C CA . ALA A 1 89 ? -13.788 -2.778 6.433 1.00 87.75 89 ALA A CA 1
ATOM 705 C C . ALA A 1 89 ? -13.392 -3.096 4.992 1.00 87.75 89 ALA A C 1
ATOM 707 O O . ALA A 1 89 ? -12.649 -2.346 4.357 1.00 87.75 89 ALA A O 1
ATOM 708 N N . ARG A 1 90 ? -13.907 -4.211 4.472 1.00 87.94 90 ARG A N 1
ATOM 709 C CA . ARG A 1 90 ? -13.748 -4.602 3.070 1.00 87.94 90 ARG A CA 1
ATOM 710 C C . ARG A 1 90 ? -15.010 -4.226 2.315 1.00 87.94 90 ARG A C 1
ATOM 712 O O . ARG A 1 90 ? -16.115 -4.541 2.751 1.00 87.94 90 ARG A O 1
ATOM 719 N N . LEU A 1 91 ? -14.830 -3.519 1.213 1.00 86.44 91 LEU A N 1
ATOM 720 C CA . LEU A 1 91 ? -15.891 -3.003 0.368 1.00 86.44 91 LEU A CA 1
ATOM 721 C C . LEU A 1 91 ? -15.896 -3.763 -0.952 1.00 86.44 91 LEU A C 1
ATOM 723 O O . LEU A 1 91 ? -14.849 -3.974 -1.562 1.00 86.44 91 LEU A O 1
ATOM 727 N N . THR A 1 92 ? -17.089 -4.105 -1.422 1.00 86.12 92 THR A N 1
ATOM 728 C CA . THR A 1 92 ? -17.304 -4.639 -2.767 1.00 86.12 92 THR A CA 1
ATOM 729 C C . THR A 1 92 ? -18.379 -3.789 -3.432 1.00 86.12 92 THR A C 1
ATOM 731 O O . THR A 1 92 ? -19.513 -3.719 -2.964 1.00 86.12 92 THR A O 1
ATOM 734 N N . GLY A 1 93 ? -17.996 -3.072 -4.482 1.00 77.75 93 GLY A N 1
ATOM 735 C CA . GLY A 1 93 ? -18.843 -2.158 -5.234 1.00 77.75 93 GLY A CA 1
ATOM 736 C C . GLY A 1 93 ? -19.586 -2.835 -6.387 1.00 77.75 93 GLY A C 1
ATOM 737 O O . GLY A 1 93 ? -19.231 -3.915 -6.865 1.00 77.75 93 GLY A O 1
ATOM 738 N N . PHE A 1 94 ? -20.619 -2.155 -6.885 1.00 68.50 94 PHE A N 1
ATOM 739 C CA . PHE A 1 94 ? -21.337 -2.559 -8.093 1.00 68.50 94 PHE A CA 1
ATOM 740 C C . PHE A 1 94 ? -20.382 -2.536 -9.301 1.00 68.50 94 PHE A C 1
ATOM 742 O O . PHE A 1 94 ? -19.644 -1.571 -9.477 1.00 68.50 94 PHE A O 1
ATOM 749 N N . ARG A 1 95 ? -20.406 -3.585 -10.139 1.00 73.88 95 ARG A N 1
ATOM 750 C CA . ARG A 1 95 ? -19.480 -3.816 -11.278 1.00 73.88 95 ARG A CA 1
ATOM 751 C C . ARG A 1 95 ? -18.043 -4.228 -10.913 1.00 73.88 95 ARG A C 1
ATOM 753 O O . ARG A 1 95 ? -17.144 -4.061 -11.729 1.00 73.88 95 ARG A O 1
ATOM 760 N N . GLY A 1 96 ? -17.834 -4.815 -9.734 1.00 74.44 96 GLY A N 1
ATOM 761 C CA . GLY A 1 96 ? -16.565 -5.473 -9.393 1.00 74.44 96 GLY A CA 1
ATOM 762 C C . GLY A 1 96 ? -15.477 -4.540 -8.861 1.00 74.44 96 GLY A C 1
ATOM 763 O O . GLY A 1 96 ? -14.314 -4.925 -8.838 1.00 74.44 96 GLY A O 1
ATOM 764 N N . GLY A 1 97 ? -15.839 -3.326 -8.435 1.00 81.31 97 GLY A N 1
ATOM 765 C CA . GLY A 1 97 ? -14.933 -2.496 -7.641 1.00 81.31 97 GLY A CA 1
ATOM 766 C C . GLY A 1 97 ? -14.680 -3.144 -6.281 1.00 81.31 97 GLY A C 1
ATOM 767 O O . GLY A 1 97 ? -15.600 -3.684 -5.669 1.00 81.31 97 GLY A O 1
ATOM 768 N N . GLU A 1 98 ? -13.452 -3.081 -5.790 1.00 85.50 98 GLU A N 1
ATOM 769 C CA . GLU A 1 98 ? -13.072 -3.599 -4.477 1.00 85.50 98 GLU A CA 1
ATOM 770 C C . GLU A 1 98 ? -12.408 -2.491 -3.671 1.00 85.50 98 GLU A C 1
ATOM 772 O O . GLU A 1 98 ? -11.786 -1.580 -4.216 1.00 85.50 98 GLU A O 1
ATOM 777 N N . GLY A 1 99 ? -12.525 -2.549 -2.353 1.00 85.88 99 GLY A N 1
ATOM 778 C CA . GLY A 1 99 ? -11.863 -1.578 -1.509 1.00 85.88 99 GLY A CA 1
ATOM 779 C C . GLY A 1 99 ? -11.597 -2.074 -0.106 1.00 85.88 99 GLY A C 1
ATOM 780 O O . GLY A 1 99 ? -12.230 -3.005 0.386 1.00 85.88 99 GLY A O 1
ATOM 781 N N . ILE A 1 100 ? -10.644 -1.424 0.542 1.00 87.44 100 ILE A N 1
ATOM 782 C CA . ILE A 1 100 ? -10.325 -1.611 1.947 1.00 87.44 100 ILE A CA 1
ATOM 783 C C . ILE A 1 100 ? -10.278 -0.239 2.604 1.00 87.44 100 ILE A C 1
ATOM 785 O O . ILE A 1 100 ? -9.631 0.684 2.110 1.00 87.44 100 ILE A O 1
ATOM 789 N N . LEU A 1 101 ? -10.960 -0.131 3.738 1.00 87.75 101 LEU A N 1
ATOM 790 C CA . LEU A 1 101 ? -10.877 0.990 4.657 1.00 87.75 101 LEU A CA 1
ATOM 791 C C . LEU A 1 101 ? -10.300 0.477 5.974 1.00 87.75 101 LEU A C 1
ATOM 793 O O . LEU A 1 101 ? -10.922 -0.350 6.639 1.00 87.75 101 LEU A O 1
ATOM 797 N N . GLU A 1 102 ? -9.134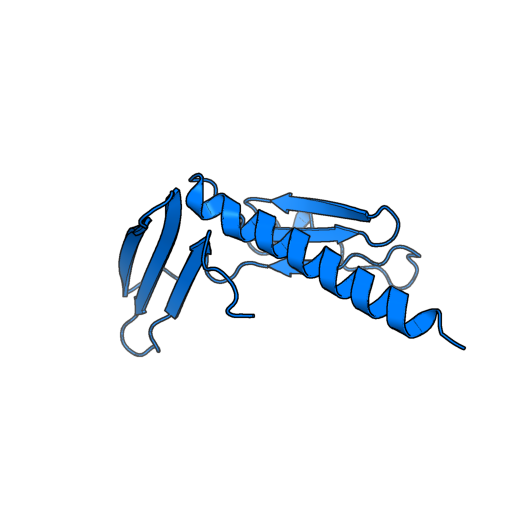 0.976 6.368 1.00 86.19 102 GLU A N 1
ATOM 798 C CA . GLU A 1 102 ? -8.581 0.745 7.69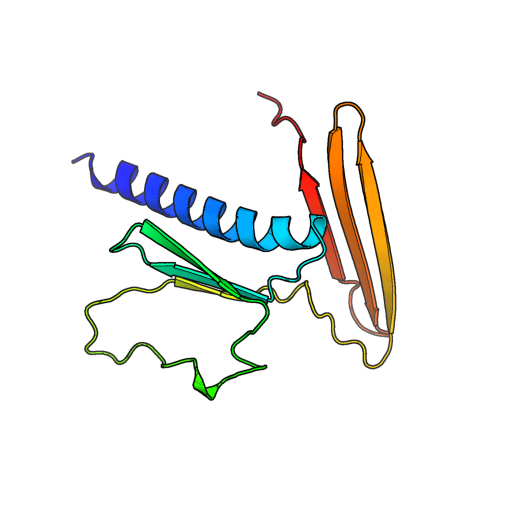9 1.00 86.19 102 GLU A CA 1
ATOM 799 C C . GLU A 1 102 ? -8.553 2.040 8.497 1.00 86.19 102 GLU A C 1
ATOM 801 O O . GLU A 1 102 ? -7.941 3.026 8.089 1.00 86.19 102 GLU A O 1
ATOM 806 N N . LEU A 1 103 ? -9.183 2.020 9.667 1.00 85.38 103 LEU A N 1
ATOM 807 C CA . LEU A 1 103 ? -9.129 3.096 10.643 1.00 85.38 103 LEU A CA 1
ATOM 808 C C . LEU A 1 103 ? -8.378 2.604 11.879 1.00 85.38 103 LEU A C 1
ATOM 810 O O . LEU A 1 103 ? -8.757 1.607 12.493 1.00 85.38 103 LEU A O 1
ATOM 814 N N . ALA A 1 104 ? -7.333 3.325 12.269 1.00 84.88 104 ALA A N 1
ATOM 815 C CA . ALA A 1 104 ? -6.606 3.086 13.507 1.00 84.88 104 ALA A CA 1
ATOM 816 C C . ALA A 1 104 ? -6.674 4.329 14.395 1.00 84.88 104 ALA A C 1
ATOM 818 O O . ALA A 1 104 ? -6.297 5.425 13.975 1.00 84.88 104 ALA A O 1
ATOM 819 N N . GLN A 1 105 ? -7.130 4.160 15.635 1.00 82.44 105 GLN A N 1
ATOM 820 C CA . GLN A 1 105 ? -7.249 5.248 16.600 1.00 82.44 105 GLN A CA 1
ATOM 821 C C . GLN A 1 105 ? -6.568 4.877 17.915 1.00 82.44 105 GLN A C 1
ATOM 823 O O . GLN A 1 105 ? -6.930 3.898 18.565 1.00 82.44 105 GLN A O 1
ATOM 828 N N . LYS A 1 106 ? -5.610 5.707 18.332 1.00 83.00 106 LYS A N 1
ATOM 829 C CA . LYS A 1 106 ? -4.954 5.639 19.641 1.00 83.00 106 LYS A CA 1
ATOM 830 C C . LYS A 1 106 ? -5.412 6.814 20.506 1.00 83.00 106 LYS A C 1
ATOM 832 O O . LYS A 1 106 ? -5.567 7.930 20.011 1.00 83.00 106 LYS A O 1
ATOM 837 N N . LYS A 1 107 ? -5.617 6.579 21.806 1.00 80.31 107 LYS A N 1
ATOM 838 C CA . LYS A 1 107 ? -5.986 7.635 22.762 1.00 80.31 107 LYS A CA 1
ATOM 839 C C . LYS A 1 107 ? -4.940 8.760 22.732 1.00 80.31 107 LYS A C 1
ATOM 841 O O . LYS A 1 107 ? -3.750 8.500 22.887 1.00 80.31 107 LYS A O 1
ATOM 846 N N . GLY A 1 108 ? -5.389 9.999 22.528 1.00 80.31 108 GLY A N 1
ATOM 847 C CA . GLY A 1 108 ? -4.516 11.178 22.467 1.00 80.31 108 GLY A CA 1
ATOM 848 C C . GLY A 1 108 ? -3.771 11.381 21.141 1.00 80.31 108 GLY A C 1
ATOM 849 O O . GLY A 1 108 ? -2.915 12.256 21.073 1.00 80.31 108 GLY A O 1
ATOM 850 N N . GLN A 1 109 ? -4.074 10.605 20.093 1.00 79.62 109 GLN A N 1
ATOM 851 C CA . GLN A 1 109 ? -3.537 10.808 18.743 1.00 79.62 109 GLN A CA 1
ATOM 852 C C . GLN A 1 109 ? -4.663 10.969 17.721 1.00 79.62 109 GLN A C 1
ATOM 854 O O . GLN A 1 109 ? -5.768 10.455 17.907 1.00 79.62 109 GLN A O 1
ATOM 859 N N . ASN A 1 110 ? -4.361 11.655 16.617 1.00 80.81 110 ASN A N 1
ATOM 860 C CA . ASN A 1 110 ? -5.284 11.750 15.492 1.00 80.81 110 ASN A CA 1
ATOM 861 C C . ASN A 1 110 ? -5.528 10.359 14.886 1.00 80.81 110 ASN A C 1
ATOM 863 O O . ASN A 1 110 ? -4.576 9.577 14.756 1.00 80.81 110 ASN A O 1
ATOM 867 N N . PRO A 1 111 ? -6.777 10.041 14.505 1.00 81.88 111 PRO A N 1
ATOM 868 C CA . PRO A 1 111 ? -7.076 8.791 13.828 1.00 81.88 111 PRO A CA 1
ATOM 869 C C . PRO A 1 111 ? -6.347 8.737 12.482 1.00 81.88 111 PRO A C 1
ATOM 871 O O . PRO A 1 111 ? -6.263 9.732 11.762 1.00 81.88 111 PRO A O 1
ATOM 874 N N . LYS A 1 112 ? -5.825 7.561 12.140 1.00 82.94 112 LYS A N 1
ATOM 875 C CA . LYS A 1 112 ? -5.216 7.284 10.838 1.00 82.94 112 LYS A CA 1
ATOM 876 C C . LYS A 1 112 ? -6.203 6.500 9.990 1.00 82.94 112 LYS A C 1
ATOM 878 O O . LYS A 1 112 ? -6.716 5.484 10.454 1.00 82.94 112 LYS A O 1
ATOM 883 N N . LEU A 1 113 ? -6.437 6.971 8.770 1.00 82.88 113 LEU A N 1
ATOM 884 C CA . LEU A 1 113 ? -7.289 6.319 7.782 1.00 82.88 113 LEU A CA 1
ATOM 885 C C . LEU A 1 113 ? -6.438 5.886 6.587 1.00 82.88 113 LEU A C 1
ATOM 887 O O . LEU A 1 113 ? -5.749 6.709 5.988 1.00 82.88 113 LEU A O 1
ATOM 891 N N . LEU A 1 114 ? -6.519 4.609 6.232 1.00 83.75 114 LEU A N 1
ATOM 892 C CA . LEU A 1 114 ? -6.046 4.066 4.967 1.00 83.75 114 LEU A CA 1
ATOM 893 C C . LEU A 1 114 ? -7.271 3.682 4.145 1.00 83.75 114 LEU A C 1
ATOM 895 O O . LEU A 1 114 ? -8.065 2.851 4.574 1.00 83.75 114 LEU A O 1
ATOM 899 N N . ALA A 1 115 ? -7.417 4.287 2.972 1.00 86.12 115 ALA A N 1
ATOM 900 C CA . ALA A 1 115 ? -8.480 3.966 2.035 1.00 86.12 115 ALA A CA 1
ATOM 901 C C . ALA A 1 115 ? -7.864 3.535 0.707 1.00 86.12 115 ALA A C 1
ATOM 903 O O . ALA A 1 115 ? -7.134 4.300 0.081 1.00 86.12 115 ALA A O 1
ATOM 904 N N . ILE A 1 116 ? -8.160 2.310 0.288 1.00 84.38 116 ILE A N 1
ATOM 905 C CA . ILE A 1 116 ? -7.774 1.770 -1.013 1.00 84.38 116 ILE A CA 1
ATOM 906 C C . ILE A 1 116 ? -9.065 1.396 -1.719 1.00 84.38 116 ILE A C 1
ATOM 908 O O . ILE A 1 116 ? -9.856 0.629 -1.183 1.00 84.38 116 ILE A O 1
ATOM 912 N N . MET A 1 117 ? -9.301 1.958 -2.896 1.00 83.56 117 MET A N 1
ATOM 913 C CA . MET A 1 117 ? -10.501 1.701 -3.686 1.00 83.56 117 MET A CA 1
ATOM 914 C C . MET A 1 117 ? -10.087 1.486 -5.137 1.00 83.56 117 MET A C 1
ATOM 916 O O . MET A 1 117 ? -9.328 2.280 -5.691 1.00 83.56 117 MET A O 1
ATOM 920 N N . THR A 1 118 ? -10.573 0.413 -5.750 1.00 78.75 118 THR A N 1
ATOM 921 C CA . THR A 1 118 ? -10.369 0.094 -7.163 1.00 78.75 118 THR A CA 1
ATOM 922 C C . THR A 1 118 ? -11.668 0.300 -7.934 1.00 78.75 118 THR A C 1
ATOM 924 O O . THR A 1 118 ? -12.766 0.234 -7.381 1.00 78.75 118 THR A O 1
ATOM 927 N N . GLY A 1 119 ? -11.554 0.583 -9.233 1.00 69.50 119 GLY A N 1
ATOM 928 C CA . GLY A 1 119 ? -12.724 0.710 -10.107 1.00 69.50 119 GLY A CA 1
ATOM 929 C C . GLY A 1 119 ? -13.539 1.995 -9.924 1.00 69.50 119 GLY A C 1
ATOM 930 O O . GLY A 1 119 ? -14.622 2.103 -10.497 1.00 69.50 119 GLY A O 1
ATOM 931 N N . LEU A 1 120 ? -13.031 2.985 -9.180 1.00 67.31 120 LEU A N 1
ATOM 932 C CA . LEU A 1 120 ? -13.524 4.358 -9.276 1.00 67.31 120 LEU A CA 1
ATOM 933 C C . LEU A 1 120 ? -13.188 4.871 -10.679 1.00 67.31 120 LEU A C 1
ATOM 935 O O . LEU A 1 120 ? -12.016 5.010 -11.020 1.00 67.31 120 LEU A O 1
ATOM 939 N N . GLN A 1 121 ? -14.205 5.104 -11.509 1.00 60.34 121 GLN A N 1
ATOM 940 C CA . GLN A 1 121 ? -13.986 5.830 -12.755 1.00 60.34 121 GLN A CA 1
ATOM 941 C C . GLN A 1 121 ? -13.561 7.254 -12.402 1.00 60.34 121 GLN A C 1
ATOM 943 O O . GLN A 1 121 ? -14.263 7.942 -11.660 1.00 60.34 121 GLN A O 1
ATOM 948 N N . GLU A 1 122 ? -12.425 7.695 -12.937 1.00 58.81 122 GLU A N 1
ATOM 949 C CA . GLU A 1 122 ? -12.129 9.121 -12.987 1.00 58.81 122 GLU A CA 1
ATOM 950 C C . GLU A 1 122 ? -13.236 9.774 -13.817 1.00 58.81 122 GLU A C 1
ATOM 952 O O . GLU A 1 122 ? -13.475 9.386 -14.965 1.00 58.81 122 GLU A O 1
ATOM 957 N N . ASN A 1 123 ? -13.966 10.715 -13.216 1.00 51.97 123 ASN A N 1
ATOM 958 C CA . ASN A 1 123 ? -14.859 11.569 -13.988 1.00 51.97 123 ASN A CA 1
ATOM 959 C C . ASN A 1 123 ? -13.991 12.311 -15.010 1.00 51.97 123 ASN A C 1
ATOM 961 O O . ASN A 1 123 ? -13.107 13.073 -14.618 1.00 51.97 123 ASN A O 1
ATOM 965 N N . LYS A 1 124 ? -14.223 12.023 -16.293 1.00 44.59 124 LYS A N 1
ATOM 966 C CA . LYS A 1 124 ? -13.651 12.770 -17.417 1.00 44.59 124 LYS A CA 1
ATOM 967 C C . LYS A 1 124 ? -14.176 14.197 -17.454 1.00 44.59 124 LYS A C 1
ATOM 969 O O . LYS A 1 124 ? -15.381 14.379 -17.169 1.00 44.59 124 LYS A O 1
#